Protein AF-A0A2G9T3F1-F1 (afdb_monomer_lite)

Radius of gyration: 23.18 Å; chains: 1; bounding box: 53×30×57 Å

Secondary structure (DSSP, 8-state):
-------STT-TT--HHHHHHHHHHTS-HHHHHHHHHHHHHHHHHHHHHHHHHHT--HHHHHHHHHHHHHHHHHHHHT------------TTHHHHHHHHH-GGGGGS---SSBTTB-

InterPro domains:
  IPR001126 UmuC domain [PF00817] (88-115)
  IPR001126 UmuC domain [PS50173] (85-118)
  IPR043502 DNA/RNA polymerase superfamily [SSF56672] (60-117)
  IPR050116 DNA polymerase type-Y [PTHR11076] (2-118)

Organism: Teladorsagia circumcincta (NCBI:txid45464)

Structure (mmCIF, N/CA/C/O backbone):
data_AF-A0A2G9T3F1-F1
#
_entry.id   AF-A0A2G9T3F1-F1
#
loop_
_atom_site.group_PDB
_atom_site.id
_atom_site.type_symbol
_atom_site.label_atom_id
_atom_site.label_alt_id
_atom_site.label_comp_id
_atom_site.label_asym_id
_atom_site.label_entity_id
_atom_site.label_seq_id
_atom_site.pdbx_PDB_ins_code
_atom_site.Cartn_x
_atom_site.Cartn_y
_atom_site.Cartn_z
_atom_site.occupancy
_atom_site.B_iso_or_equiv
_atom_site.auth_seq_id
_atom_site.auth_comp_id
_atom_site.auth_asym_id
_atom_site.auth_atom_id
_atom_site.pdbx_PDB_model_num
ATOM 1 N N . MET A 1 1 ? 13.274 7.414 10.445 1.00 59.94 1 MET A N 1
ATOM 2 C CA . MET A 1 1 ? 14.313 6.587 9.797 1.00 59.94 1 MET A CA 1
ATOM 3 C C . MET A 1 1 ? 13.703 6.072 8.510 1.00 59.94 1 MET A C 1
ATOM 5 O O . MET A 1 1 ? 12.546 5.669 8.546 1.00 59.94 1 MET A O 1
ATOM 9 N N . LEU A 1 2 ? 14.410 6.156 7.382 1.00 73.75 2 LEU A N 1
ATOM 10 C CA . LEU A 1 2 ? 13.976 5.478 6.158 1.00 73.75 2 LEU A CA 1
ATOM 11 C C . LEU A 1 2 ? 14.106 3.981 6.402 1.00 73.75 2 LEU A C 1
ATOM 13 O O . LEU A 1 2 ? 15.208 3.443 6.392 1.00 73.75 2 LEU A O 1
ATOM 17 N N . THR A 1 3 ? 12.989 3.338 6.698 1.00 82.50 3 THR A N 1
ATOM 18 C CA . THR A 1 3 ? 12.943 1.892 6.859 1.00 82.50 3 THR A CA 1
ATOM 19 C C . THR A 1 3 ? 12.541 1.287 5.528 1.00 82.50 3 THR A C 1
ATOM 21 O O . THR A 1 3 ? 11.586 1.734 4.891 1.00 82.50 3 THR A O 1
ATOM 24 N N . PHE A 1 4 ? 13.284 0.273 5.106 1.00 90.56 4 PHE A N 1
ATOM 25 C CA . PHE A 1 4 ? 12.928 -0.560 3.976 1.00 90.56 4 PHE A CA 1
ATOM 26 C C . PHE A 1 4 ? 11.516 -1.128 4.166 1.00 90.56 4 PHE A C 1
ATOM 28 O O . PHE A 1 4 ? 11.214 -1.732 5.196 1.00 90.56 4 PHE A O 1
ATOM 35 N N . ASN A 1 5 ? 10.659 -0.907 3.171 1.00 89.75 5 ASN A N 1
ATOM 36 C CA . ASN A 1 5 ? 9.288 -1.395 3.154 1.00 89.75 5 ASN A CA 1
ATOM 37 C C . ASN A 1 5 ? 9.189 -2.588 2.201 1.00 89.75 5 ASN A C 1
ATOM 39 O O . ASN A 1 5 ? 9.311 -2.424 0.987 1.00 89.75 5 ASN A O 1
ATOM 43 N N . ASP A 1 6 ? 8.943 -3.769 2.756 1.00 90.88 6 ASP A N 1
ATOM 44 C CA . ASP A 1 6 ? 8.799 -5.024 2.022 1.00 90.88 6 ASP A CA 1
ATOM 45 C C . ASP A 1 6 ? 7.340 -5.443 1.804 1.00 90.88 6 ASP A C 1
ATOM 47 O O . ASP A 1 6 ? 7.091 -6.539 1.309 1.00 90.88 6 ASP A O 1
ATOM 51 N N . ASN A 1 7 ? 6.366 -4.578 2.109 1.00 91.38 7 ASN A N 1
ATOM 52 C CA . ASN A 1 7 ? 4.945 -4.824 1.842 1.00 91.38 7 ASN A CA 1
ATOM 53 C C . ASN A 1 7 ? 4.614 -4.647 0.345 1.00 91.38 7 ASN A C 1
ATOM 55 O O . ASN A 1 7 ? 3.723 -3.881 -0.026 1.00 91.38 7 ASN A O 1
ATOM 59 N N . LYS A 1 8 ? 5.368 -5.322 -0.526 1.00 90.06 8 LYS A N 1
ATOM 60 C CA . LYS A 1 8 ? 5.168 -5.398 -1.976 1.00 90.06 8 LYS A CA 1
ATOM 61 C C . LYS A 1 8 ? 5.412 -6.829 -2.454 1.00 90.06 8 LYS A C 1
ATOM 63 O O . LYS A 1 8 ? 6.206 -7.566 -1.867 1.00 90.06 8 LYS A O 1
ATOM 68 N N . ALA A 1 9 ? 4.742 -7.211 -3.540 1.00 90.75 9 ALA A N 1
ATOM 69 C CA . ALA A 1 9 ? 4.953 -8.506 -4.177 1.00 90.75 9 ALA A CA 1
ATOM 70 C C . ALA A 1 9 ? 6.435 -8.704 -4.549 1.00 90.75 9 ALA A C 1
ATOM 72 O O . ALA A 1 9 ? 7.112 -7.761 -4.954 1.00 90.75 9 ALA A O 1
ATOM 73 N N . GLY A 1 10 ? 6.940 -9.927 -4.379 1.00 90.19 10 GLY A N 1
ATOM 74 C CA . GLY A 1 10 ? 8.325 -10.278 -4.712 1.00 90.19 10 GLY A CA 1
ATOM 75 C C . GLY A 1 10 ? 9.398 -9.821 -3.713 1.00 90.19 10 GLY A C 1
ATOM 76 O O . GLY A 1 10 ? 10.571 -10.086 -3.952 1.00 90.19 10 GLY A O 1
ATOM 77 N N . MET A 1 11 ? 9.037 -9.185 -2.588 1.00 93.38 11 MET A N 1
ATOM 78 C CA . MET A 1 11 ? 10.004 -8.676 -1.592 1.00 93.38 11 MET A CA 1
ATOM 79 C C . MET A 1 11 ? 10.129 -9.546 -0.326 1.00 93.38 11 MET A C 1
ATOM 81 O O . MET A 1 11 ? 10.811 -9.177 0.630 1.00 93.38 11 MET A O 1
ATOM 85 N N . SER A 1 12 ? 9.478 -10.710 -0.297 1.00 91.81 12 SER A N 1
ATOM 86 C CA . SER A 1 12 ? 9.508 -11.634 0.841 1.00 91.81 12 SER A CA 1
ATOM 87 C C . SER A 1 12 ? 10.868 -12.322 1.006 1.00 91.81 12 SER A C 1
ATOM 89 O O . SER A 1 12 ? 11.484 -12.720 0.021 1.00 91.81 12 SER A O 1
ATOM 91 N N . GLY A 1 13 ? 11.301 -12.546 2.252 1.00 92.12 13 GLY A N 1
ATOM 92 C CA . GLY A 1 13 ? 12.513 -13.324 2.562 1.00 92.12 13 GLY A CA 1
ATOM 93 C C . GLY A 1 13 ? 13.834 -12.556 2.436 1.00 92.12 13 GLY A C 1
ATOM 94 O O . GLY A 1 13 ? 14.902 -13.156 2.533 1.00 92.12 13 GLY A O 1
ATOM 95 N N . LEU A 1 14 ? 13.778 -11.239 2.236 1.00 94.25 14 LEU A N 1
ATOM 96 C CA . LEU A 1 14 ? 14.959 -10.382 2.158 1.00 94.25 14 LEU A CA 1
ATOM 97 C C . LEU A 1 14 ? 15.541 -10.069 3.545 1.00 94.25 14 LEU A C 1
ATOM 99 O O . LEU A 1 14 ? 14.813 -9.892 4.524 1.00 94.25 14 LEU A O 1
ATOM 103 N N . ASP A 1 15 ? 16.866 -9.924 3.610 1.00 95.44 15 ASP A N 1
ATOM 104 C CA . ASP A 1 15 ? 17.581 -9.494 4.814 1.00 95.44 15 ASP A CA 1
ATOM 105 C C . ASP A 1 15 ? 17.360 -7.994 5.067 1.00 95.44 15 ASP A C 1
ATOM 107 O O . ASP A 1 15 ? 18.096 -7.122 4.589 1.00 95.44 15 ASP A O 1
ATOM 111 N N . LYS A 1 16 ? 16.309 -7.695 5.833 1.00 93.88 16 LYS A N 1
ATOM 112 C CA . LYS A 1 16 ? 15.918 -6.323 6.171 1.00 93.88 16 LYS A CA 1
ATOM 113 C C . LYS A 1 16 ? 16.997 -5.586 6.952 1.00 93.88 16 LYS A C 1
ATOM 115 O O . LYS A 1 16 ? 17.124 -4.376 6.793 1.00 93.88 16 LYS A O 1
ATOM 120 N N . GLU A 1 17 ? 17.750 -6.273 7.807 1.00 94.75 17 GLU A N 1
ATOM 121 C CA . GLU A 1 17 ? 18.767 -5.622 8.630 1.00 94.75 17 GLU A CA 1
ATOM 122 C C . GLU A 1 17 ? 19.901 -5.108 7.746 1.00 94.75 17 GLU A C 1
ATOM 124 O O . GLU A 1 17 ? 20.268 -3.931 7.817 1.00 94.75 17 GLU A O 1
ATOM 129 N N . ARG A 1 18 ? 20.404 -5.962 6.850 1.00 96.38 18 ARG A N 1
ATOM 130 C CA . ARG A 1 18 ? 21.434 -5.572 5.887 1.00 96.38 18 ARG A CA 1
ATOM 131 C C . ARG A 1 18 ? 20.956 -4.456 4.962 1.00 96.38 18 ARG A C 1
ATOM 133 O O . ARG A 1 18 ? 21.695 -3.494 4.756 1.00 96.38 18 ARG A O 1
ATOM 140 N N . ILE A 1 19 ? 19.740 -4.555 4.423 1.00 95.88 19 ILE A N 1
ATOM 141 C CA . ILE A 1 19 ? 19.185 -3.531 3.524 1.00 95.88 19 ILE A CA 1
ATOM 142 C C . ILE A 1 19 ? 19.053 -2.187 4.249 1.00 95.88 19 ILE A C 1
ATOM 144 O O . ILE A 1 19 ? 19.495 -1.164 3.728 1.00 95.88 19 ILE A O 1
ATOM 148 N N . ASN A 1 20 ? 18.519 -2.179 5.473 1.00 94.75 20 ASN A N 1
ATOM 149 C CA . ASN A 1 20 ? 18.384 -0.954 6.260 1.00 94.75 20 ASN A CA 1
ATOM 150 C C . ASN A 1 20 ? 19.741 -0.309 6.573 1.00 94.75 20 ASN A C 1
ATOM 152 O O . ASN A 1 20 ? 19.861 0.907 6.445 1.00 94.75 20 ASN A O 1
ATOM 156 N N . LYS A 1 21 ? 20.778 -1.097 6.896 1.00 95.38 21 LYS A N 1
ATOM 157 C CA . LYS A 1 21 ? 22.145 -0.578 7.102 1.00 95.38 21 LYS A CA 1
ATOM 158 C C . LYS A 1 21 ? 22.696 0.112 5.852 1.00 95.38 21 LYS A C 1
ATOM 160 O O . LYS A 1 21 ? 23.331 1.162 5.956 1.00 95.38 21 LYS A O 1
ATOM 165 N N . ILE A 1 22 ? 22.446 -0.460 4.670 1.00 95.62 22 ILE A N 1
ATOM 166 C CA . ILE A 1 22 ? 22.858 0.132 3.389 1.00 95.62 22 ILE A CA 1
ATOM 167 C C . ILE A 1 22 ? 22.114 1.450 3.147 1.00 95.62 22 ILE A C 1
ATOM 169 O O . ILE A 1 22 ? 22.752 2.448 2.812 1.00 95.62 22 ILE A O 1
ATOM 173 N N . ILE A 1 23 ? 20.792 1.476 3.346 1.00 94.44 23 ILE A N 1
ATOM 174 C CA . ILE A 1 23 ? 19.974 2.689 3.186 1.00 94.44 23 ILE A CA 1
ATOM 175 C C . ILE A 1 23 ? 20.450 3.785 4.139 1.00 94.44 23 ILE A C 1
ATOM 177 O O . ILE A 1 23 ? 20.659 4.919 3.713 1.00 94.44 23 ILE A O 1
ATOM 181 N N . GLU A 1 24 ? 20.661 3.457 5.412 1.00 92.31 24 GLU A N 1
ATOM 182 C CA . GLU A 1 24 ? 21.108 4.410 6.426 1.00 92.31 24 GLU A CA 1
ATOM 183 C C . GLU A 1 24 ? 22.467 5.016 6.065 1.00 92.31 24 GLU A C 1
ATOM 185 O O . GLU A 1 24 ? 22.616 6.237 6.076 1.00 92.31 24 GLU A O 1
ATOM 190 N N . SER A 1 25 ? 23.416 4.178 5.638 1.00 94.31 25 SER A N 1
ATOM 191 C CA . SER A 1 25 ? 24.7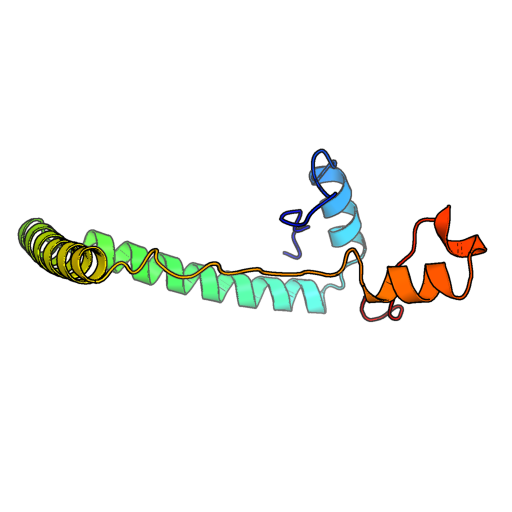66 4.607 5.246 1.00 94.31 25 SER A CA 1
ATOM 192 C C . SER A 1 25 ? 24.783 5.508 4.002 1.00 94.31 25 SER A C 1
ATOM 194 O O . SER A 1 25 ? 25.748 6.237 3.792 1.00 94.31 25 SER A O 1
ATOM 196 N N . ASN A 1 26 ? 23.724 5.475 3.184 1.00 93.62 26 ASN A N 1
ATOM 197 C CA . ASN A 1 26 ? 23.577 6.280 1.965 1.00 93.62 26 ASN A CA 1
ATOM 198 C C . ASN A 1 26 ? 22.517 7.392 2.090 1.00 93.62 26 ASN A C 1
ATOM 200 O O . ASN A 1 26 ? 22.238 8.100 1.123 1.00 93.62 26 ASN A O 1
ATOM 204 N N . THR A 1 27 ? 21.917 7.576 3.268 1.00 92.88 27 THR A N 1
ATOM 205 C CA . THR A 1 27 ? 20.915 8.621 3.503 1.00 92.88 27 THR A CA 1
ATOM 206 C C . THR A 1 27 ? 21.584 9.885 4.036 1.00 92.88 27 THR A C 1
ATOM 208 O O . THR A 1 27 ? 22.310 9.855 5.026 1.00 92.88 27 THR A O 1
ATOM 211 N N . SER A 1 28 ? 21.303 11.038 3.421 1.00 91.88 28 SER A N 1
ATOM 212 C CA . SER A 1 28 ? 21.861 12.313 3.887 1.00 91.88 28 SER A CA 1
ATOM 213 C C . SER A 1 28 ? 21.350 12.697 5.282 1.00 91.88 28 SER A C 1
ATOM 215 O O . SER A 1 28 ? 20.189 12.461 5.632 1.00 91.88 28 SER A O 1
ATOM 217 N N . GLY A 1 29 ? 22.189 13.381 6.068 1.00 90.81 29 GLY A N 1
ATOM 218 C CA . GLY A 1 29 ? 21.808 13.870 7.399 1.00 90.81 29 GLY A CA 1
ATOM 219 C C . GLY A 1 29 ? 20.574 14.783 7.377 1.00 90.81 29 GLY A C 1
ATOM 220 O O . GLY A 1 29 ? 19.711 14.683 8.248 1.00 90.81 29 GLY A O 1
ATOM 221 N N . ASN A 1 30 ? 20.430 15.611 6.335 1.00 91.56 30 ASN A N 1
ATOM 222 C CA . ASN A 1 30 ? 19.256 16.469 6.142 1.00 91.56 30 ASN A CA 1
ATOM 223 C C . ASN A 1 30 ? 17.969 15.651 5.995 1.00 91.56 30 ASN A C 1
ATOM 225 O O . ASN A 1 30 ? 16.974 15.941 6.663 1.00 91.56 30 ASN A O 1
ATOM 229 N N . TYR A 1 31 ? 17.996 14.608 5.160 1.00 89.19 31 TYR A N 1
ATOM 230 C CA . TYR A 1 31 ? 16.842 13.736 4.982 1.00 89.19 31 TYR A CA 1
ATOM 231 C C . TYR A 1 31 ? 16.555 12.926 6.253 1.00 89.19 31 TYR A C 1
ATOM 233 O O . TYR A 1 31 ? 15.399 12.805 6.657 1.00 89.19 31 TYR A O 1
ATOM 241 N N . SER A 1 32 ? 17.589 12.420 6.931 1.00 89.56 32 SER A N 1
ATOM 242 C CA . SER A 1 32 ? 17.431 11.697 8.198 1.00 89.56 32 SER A CA 1
ATOM 243 C C . SER A 1 32 ? 16.729 12.557 9.257 1.00 89.56 32 SER A C 1
ATOM 245 O O . SER A 1 32 ? 15.731 12.134 9.847 1.00 89.56 32 SER A O 1
ATOM 247 N N . ASN A 1 33 ? 17.153 13.816 9.413 1.00 91.81 33 ASN A N 1
ATOM 248 C CA . ASN A 1 33 ? 16.516 14.781 10.312 1.00 91.81 33 ASN A CA 1
ATOM 249 C C . ASN A 1 33 ? 15.061 15.075 9.921 1.00 91.81 33 ASN A C 1
ATOM 251 O O . ASN A 1 33 ? 14.188 15.162 10.785 1.00 91.81 33 ASN A O 1
ATOM 255 N N . PHE A 1 34 ? 14.782 15.213 8.624 1.00 91.81 34 PHE A N 1
ATOM 256 C CA . PHE A 1 34 ? 13.424 15.400 8.116 1.00 91.81 34 PHE A CA 1
ATOM 257 C C . PHE A 1 34 ? 12.525 14.188 8.410 1.00 91.81 34 PHE A C 1
ATOM 259 O O . PHE A 1 34 ? 11.430 14.352 8.950 1.00 91.81 34 PHE A O 1
ATOM 266 N N . SER A 1 35 ? 13.004 12.972 8.131 1.00 90.81 35 SER A N 1
ATOM 267 C CA . SER A 1 35 ? 12.309 11.716 8.442 1.00 90.81 35 SER A CA 1
ATOM 268 C C . SER A 1 35 ? 12.059 11.569 9.945 1.00 90.81 35 SER A C 1
ATOM 270 O O . SER A 1 35 ? 10.968 11.171 10.349 1.00 90.81 35 SER A O 1
ATOM 272 N N . LYS A 1 36 ? 13.032 11.940 10.788 1.00 91.88 36 LYS A N 1
ATOM 273 C CA . LYS A 1 36 ? 12.882 11.928 12.247 1.00 91.88 36 LYS A CA 1
ATOM 274 C C . LYS A 1 36 ? 11.772 12.874 12.709 1.00 91.88 36 LYS A C 1
ATOM 276 O O . LYS A 1 36 ? 10.874 12.431 13.410 1.00 91.88 36 LYS A O 1
ATOM 281 N N . LYS A 1 37 ? 11.745 14.120 12.217 1.00 93.56 37 LYS A N 1
ATOM 282 C CA . LYS A 1 37 ? 10.665 15.077 12.525 1.00 93.56 37 LYS A CA 1
ATOM 283 C C . LYS A 1 37 ? 9.279 14.565 12.119 1.00 93.56 37 LYS A C 1
ATOM 285 O O . LYS A 1 37 ? 8.308 14.823 12.823 1.00 93.56 37 LYS A O 1
ATOM 290 N N . GLN A 1 38 ? 9.161 13.869 10.985 1.00 92.19 38 GLN A N 1
ATOM 291 C CA . GLN A 1 38 ? 7.894 13.239 10.597 1.00 92.19 38 GLN A CA 1
ATOM 292 C C . GLN A 1 38 ? 7.500 12.116 11.560 1.00 92.19 38 GLN A C 1
ATOM 294 O O . GLN A 1 38 ? 6.345 12.053 11.979 1.00 92.19 38 GLN A O 1
ATOM 299 N N . GLN A 1 39 ? 8.457 11.270 11.946 1.00 92.69 39 GLN A N 1
ATOM 300 C CA . GLN A 1 39 ? 8.219 10.196 12.904 1.00 92.69 39 GLN A CA 1
ATOM 301 C C . GLN A 1 39 ? 7.803 10.739 14.275 1.00 92.69 39 GLN A C 1
ATOM 303 O O . GLN A 1 39 ? 6.867 10.216 14.871 1.00 92.69 39 GLN A O 1
ATOM 308 N N . ASP A 1 40 ? 8.434 11.814 14.744 1.00 95.25 40 ASP A N 1
ATOM 309 C CA . ASP A 1 40 ? 8.100 12.448 16.020 1.00 95.25 40 ASP A CA 1
ATOM 310 C C . ASP A 1 40 ? 6.642 12.937 16.026 1.00 95.25 40 ASP A C 1
ATOM 312 O O . ASP A 1 40 ? 5.903 12.647 16.963 1.00 95.25 40 ASP A O 1
ATOM 316 N N . ARG A 1 41 ? 6.167 13.548 14.930 1.00 95.94 41 ARG A N 1
ATOM 317 C CA . ARG A 1 41 ? 4.750 13.947 14.782 1.00 95.94 41 ARG A CA 1
ATOM 318 C C . ARG A 1 41 ? 3.790 12.756 14.836 1.00 95.94 41 ARG A C 1
ATOM 320 O O . ARG A 1 41 ? 2.710 12.851 15.419 1.00 95.94 41 ARG A O 1
ATOM 327 N N . ILE A 1 42 ? 4.156 11.637 14.207 1.00 96.19 42 ILE A N 1
ATOM 328 C CA . ILE A 1 42 ? 3.358 10.401 14.247 1.00 96.19 42 ILE A CA 1
ATOM 329 C C . ILE A 1 42 ? 3.323 9.849 15.674 1.00 96.19 42 ILE A C 1
ATOM 331 O O . ILE A 1 42 ? 2.256 9.457 16.154 1.00 96.19 42 ILE A O 1
ATOM 335 N N . ASN A 1 43 ? 4.461 9.858 16.366 1.00 97.00 43 ASN A N 1
ATOM 336 C CA . ASN A 1 43 ? 4.577 9.398 17.744 1.00 97.00 43 ASN A CA 1
ATOM 337 C C . ASN A 1 43 ? 3.726 10.264 18.679 1.00 97.00 43 ASN A C 1
ATOM 339 O O . ASN A 1 43 ? 2.915 9.727 19.426 1.00 97.00 43 ASN A O 1
ATOM 343 N N . GLU A 1 44 ? 3.819 11.591 18.581 1.00 97.75 44 GLU A N 1
ATOM 344 C CA . GLU A 1 44 ? 2.999 12.531 19.357 1.00 97.75 44 GLU A CA 1
ATOM 345 C C . GLU A 1 44 ? 1.500 12.277 19.164 1.00 97.75 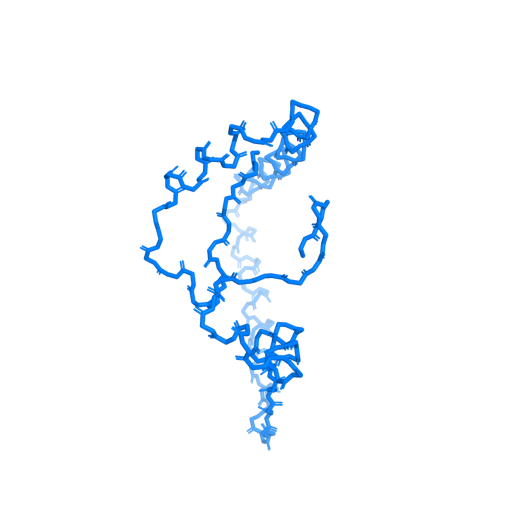44 GLU A C 1
ATOM 347 O O . GLU A 1 44 ? 0.742 12.196 20.135 1.00 97.75 44 GLU A O 1
ATOM 352 N N . LYS A 1 45 ? 1.060 12.087 17.913 1.00 97.62 45 LYS A N 1
ATOM 353 C CA . LYS A 1 45 ? -0.342 11.778 17.604 1.00 97.62 45 LYS A CA 1
ATOM 354 C C . LYS A 1 45 ? -0.765 10.425 18.177 1.00 97.62 45 LYS A C 1
ATOM 356 O O . LYS A 1 45 ? -1.858 10.308 18.729 1.00 97.62 45 LYS A O 1
ATOM 361 N N . THR A 1 46 ? 0.098 9.421 18.069 1.00 98.12 46 THR A N 1
ATOM 362 C CA . THR A 1 46 ? -0.142 8.078 18.611 1.00 98.12 46 THR A CA 1
ATOM 363 C C . THR A 1 46 ? -0.289 8.124 20.129 1.00 98.12 46 THR A C 1
ATOM 365 O O . THR A 1 46 ? -1.243 7.572 20.672 1.00 98.12 46 THR A O 1
ATOM 368 N N . GLU A 1 47 ? 0.595 8.843 20.817 1.00 97.88 47 GLU A N 1
ATOM 369 C CA . GLU A 1 47 ? 0.529 9.016 22.268 1.00 97.88 47 GLU A CA 1
ATOM 370 C C . GLU A 1 47 ? -0.707 9.812 22.698 1.00 97.88 47 GLU A C 1
ATOM 372 O O . GLU A 1 47 ? -1.362 9.453 23.675 1.00 97.88 47 GLU A O 1
ATOM 377 N N . SER A 1 48 ? -1.100 10.843 21.943 1.00 97.56 48 SER A N 1
ATOM 378 C CA . SER A 1 48 ? -2.359 11.560 22.178 1.00 97.56 48 SER A CA 1
ATOM 379 C C . SER A 1 48 ? -3.575 10.627 22.095 1.00 97.56 48 SER A C 1
ATOM 381 O O . SER A 1 48 ? -4.443 10.662 22.969 1.00 97.56 48 SER A O 1
ATOM 383 N N . ILE A 1 49 ? -3.622 9.749 21.088 1.00 97.25 49 ILE A N 1
ATOM 384 C CA . ILE A 1 49 ? -4.703 8.765 20.933 1.00 97.25 49 ILE A CA 1
ATOM 385 C C . ILE A 1 49 ? -4.686 7.755 22.083 1.00 97.25 49 ILE A C 1
ATOM 387 O O . ILE A 1 49 ? -5.728 7.530 22.694 1.00 97.25 49 ILE A O 1
ATOM 391 N N . LYS A 1 50 ? -3.524 7.195 22.440 1.00 97.38 50 LYS A N 1
ATOM 392 C CA . LYS A 1 50 ? -3.406 6.257 23.570 1.00 97.38 50 LYS A CA 1
ATOM 393 C C . LYS A 1 50 ? -3.870 6.875 24.888 1.00 97.38 50 LYS A C 1
ATOM 395 O O . LYS A 1 50 ? -4.613 6.235 25.624 1.00 97.38 50 LYS A O 1
ATOM 400 N N . LYS A 1 51 ? -3.493 8.128 25.167 1.00 96.81 51 LYS A N 1
ATOM 401 C CA . LYS A 1 51 ? -3.953 8.854 26.363 1.00 96.81 51 LYS A CA 1
ATOM 402 C C . LYS A 1 51 ? -5.467 9.020 26.379 1.00 96.81 51 LYS A C 1
ATOM 404 O O . LYS A 1 51 ? -6.091 8.809 27.411 1.00 96.81 51 LYS A O 1
ATOM 409 N N . ARG A 1 52 ? -6.067 9.361 25.233 1.00 95.25 52 ARG A N 1
ATOM 410 C CA . ARG A 1 52 ? -7.528 9.438 25.112 1.00 95.25 52 ARG A CA 1
ATOM 411 C C . ARG A 1 52 ? -8.176 8.087 25.393 1.00 95.25 52 ARG A C 1
ATOM 413 O O . ARG A 1 52 ? -9.141 8.061 26.139 1.00 95.25 52 ARG A O 1
ATOM 420 N N . LEU A 1 53 ? -7.624 6.994 24.863 1.00 94.75 53 LEU A N 1
ATOM 421 C CA . LEU A 1 53 ? -8.132 5.635 25.090 1.00 94.75 53 LEU A CA 1
ATOM 422 C C . LEU A 1 53 ? -8.071 5.219 26.567 1.00 94.75 53 LEU A C 1
ATOM 424 O O . LEU A 1 53 ? -9.002 4.586 27.050 1.00 94.75 53 LEU A O 1
ATOM 428 N N . GLN A 1 54 ? -7.020 5.610 27.294 1.00 94.75 54 GLN A N 1
ATOM 429 C CA . GLN A 1 54 ? -6.900 5.349 28.736 1.00 94.75 54 GLN A CA 1
ATOM 430 C C . GLN A 1 54 ? -7.949 6.091 29.577 1.00 94.75 54 GLN A C 1
ATOM 432 O O . GLN A 1 54 ? -8.280 5.638 30.668 1.00 94.75 54 GLN A O 1
ATOM 437 N N . ALA A 1 55 ? -8.454 7.225 29.088 1.00 94.38 55 ALA A N 1
ATOM 438 C CA . ALA A 1 55 ? -9.452 8.029 29.786 1.00 94.38 55 ALA A CA 1
ATOM 439 C C . ALA A 1 55 ? -10.900 7.571 29.529 1.00 94.38 55 ALA A C 1
ATOM 441 O O . ALA A 1 55 ? -11.812 8.094 30.166 1.00 94.38 55 ALA A O 1
ATOM 442 N N . VAL A 1 56 ? -11.126 6.628 28.607 1.00 95.75 56 VAL A N 1
ATOM 443 C CA . VAL A 1 56 ? -12.471 6.144 28.266 1.00 95.75 56 VAL A CA 1
ATOM 444 C C . VAL A 1 56 ? -12.984 5.209 29.360 1.00 95.75 56 VAL A C 1
ATOM 446 O O . VAL A 1 56 ? -12.343 4.214 29.702 1.00 95.75 56 VAL A O 1
ATOM 449 N N . SER A 1 57 ? -14.166 5.506 29.892 1.00 96.94 57 SER A N 1
ATOM 450 C CA . SER A 1 57 ? -14.818 4.681 30.909 1.00 96.94 57 SER A CA 1
ATOM 451 C C . SER A 1 57 ? -15.409 3.385 30.327 1.00 96.94 57 SER A C 1
ATOM 453 O O . SER A 1 57 ? -15.763 3.337 29.147 1.00 96.94 57 SER A O 1
ATOM 455 N N . PRO A 1 58 ? -15.617 2.335 31.147 1.00 96.56 58 PRO A N 1
ATOM 456 C CA . PRO A 1 58 ? -16.285 1.110 30.695 1.00 96.56 58 PRO A CA 1
ATOM 457 C C . PRO A 1 58 ? -17.681 1.346 30.095 1.00 96.56 58 PRO A C 1
ATOM 459 O O . PRO A 1 58 ? -18.074 0.662 29.154 1.00 96.56 58 PRO A O 1
ATOM 462 N N . ALA A 1 59 ? -18.426 2.336 30.601 1.00 97.25 59 ALA A N 1
ATOM 463 C CA . ALA A 1 59 ? -19.747 2.685 30.079 1.00 97.25 59 ALA A CA 1
ATOM 464 C C . ALA A 1 59 ? -19.671 3.344 28.691 1.00 97.25 59 ALA A C 1
ATOM 466 O O . ALA A 1 59 ? -20.494 3.053 27.825 1.00 97.25 59 ALA A O 1
ATOM 467 N N . GLU A 1 60 ? -18.680 4.210 28.458 1.00 96.69 60 GLU A N 1
ATOM 468 C CA . GLU A 1 60 ? -18.437 4.802 27.138 1.00 96.69 60 GLU A CA 1
ATOM 469 C C . GLU A 1 60 ? -17.976 3.756 26.126 1.00 96.69 60 GLU A C 1
ATOM 471 O O . GLU A 1 60 ? -18.449 3.783 24.992 1.00 96.69 60 GLU A O 1
ATOM 476 N N . TRP A 1 61 ? -17.122 2.815 26.545 1.00 96.81 61 TRP A N 1
ATOM 477 C CA . TRP A 1 61 ? -16.733 1.665 25.729 1.00 96.81 61 TRP A CA 1
ATOM 478 C C . TRP A 1 61 ? -17.942 0.826 25.326 1.00 96.81 61 TRP A C 1
ATOM 480 O O . TRP A 1 61 ? -18.152 0.611 24.138 1.00 96.81 61 TRP A O 1
ATOM 490 N N . SER A 1 62 ? -18.777 0.432 26.291 1.00 97.75 62 SER A N 1
ATOM 491 C CA . SER A 1 62 ? -19.972 -0.373 26.022 1.00 97.75 62 SER A CA 1
ATOM 492 C C . SER A 1 62 ? -20.976 0.350 25.114 1.00 97.75 62 SER A C 1
ATOM 494 O O . SER A 1 62 ? -21.570 -0.267 24.231 1.00 97.75 62 SER A O 1
ATOM 496 N N . ARG A 1 63 ? -21.143 1.672 25.276 1.00 97.88 63 ARG A N 1
ATOM 497 C CA . ARG A 1 63 ? -21.979 2.479 24.376 1.00 97.88 63 ARG A CA 1
ATOM 498 C C . ARG A 1 63 ? -21.409 2.515 22.957 1.00 97.88 63 ARG A C 1
ATOM 500 O O . ARG A 1 63 ? -22.156 2.291 22.012 1.00 97.88 63 ARG A O 1
ATOM 507 N N . ALA A 1 64 ? -20.112 2.791 22.814 1.00 96.94 64 ALA A N 1
ATOM 508 C CA . ALA A 1 64 ? -19.458 2.858 21.511 1.00 96.94 64 ALA A CA 1
ATOM 509 C C . ALA A 1 64 ? -19.486 1.504 20.788 1.00 96.94 64 ALA A C 1
ATOM 511 O O . ALA A 1 64 ? -19.750 1.461 19.593 1.00 96.94 64 ALA A O 1
ATOM 512 N N . GLU A 1 65 ? -19.262 0.406 21.511 1.00 97.94 65 GLU A N 1
ATOM 513 C CA . GLU A 1 65 ? -19.367 -0.956 20.982 1.00 97.94 65 GLU A CA 1
ATOM 514 C C . GLU A 1 65 ? -20.771 -1.221 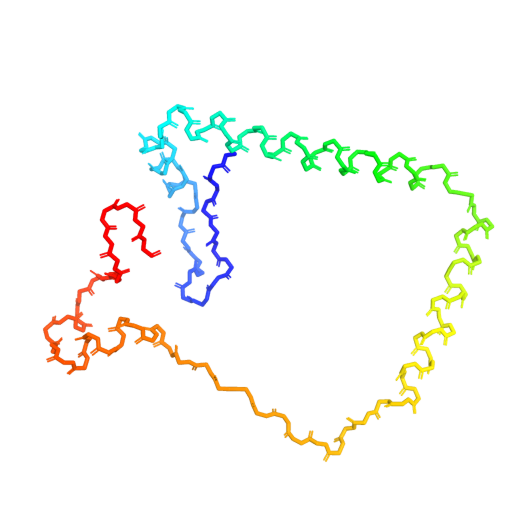20.434 1.00 97.94 65 GLU A C 1
ATOM 516 O O . GLU A 1 65 ? -20.912 -1.553 19.261 1.00 97.94 65 GLU A O 1
ATOM 521 N N . LYS A 1 66 ? -21.815 -0.925 21.219 1.00 98.38 66 LYS A N 1
ATOM 522 C CA . LYS A 1 66 ? -23.205 -1.068 20.770 1.00 98.38 66 LYS A CA 1
ATOM 523 C C . LYS A 1 66 ? -23.511 -0.240 19.514 1.00 98.38 66 LYS A C 1
ATOM 525 O O . LYS A 1 66 ? -24.134 -0.745 18.584 1.00 98.38 66 LYS A O 1
ATOM 530 N N . GLU A 1 67 ? -23.079 1.021 19.471 1.00 98.44 67 GLU A N 1
ATOM 531 C CA . GLU A 1 67 ? -23.264 1.890 18.298 1.00 98.44 67 GLU A CA 1
ATOM 532 C C . GLU A 1 67 ? -22.547 1.335 17.052 1.00 98.44 67 GLU A C 1
ATOM 534 O O . GLU A 1 67 ? -23.080 1.404 15.939 1.00 98.44 67 GLU A O 1
ATOM 539 N N . MET A 1 68 ? -21.346 0.773 17.221 1.00 98.44 68 MET A N 1
ATOM 540 C CA . MET A 1 68 ? -20.587 0.164 16.125 1.00 98.44 68 MET A CA 1
ATOM 541 C C . MET A 1 68 ? -21.187 -1.166 15.666 1.00 98.44 68 MET A C 1
ATOM 543 O O . MET A 1 68 ? -21.206 -1.417 14.462 1.00 98.44 68 MET A O 1
ATOM 547 N N . ASP A 1 69 ? -21.737 -1.971 16.572 1.00 98.62 69 ASP A N 1
ATOM 548 C CA . ASP A 1 69 ? -22.431 -3.216 16.236 1.00 98.62 69 ASP A CA 1
ATOM 549 C C . ASP A 1 69 ? -23.713 -2.952 15.439 1.00 98.62 69 ASP A C 1
ATOM 551 O O . ASP A 1 69 ? -23.963 -3.603 14.423 1.00 98.62 69 ASP A O 1
ATOM 555 N N . GLU A 1 70 ? -24.504 -1.951 15.834 1.00 98.50 70 GLU A N 1
ATOM 556 C CA . GLU A 1 70 ? -25.692 -1.525 15.083 1.00 98.50 70 GLU A CA 1
ATOM 557 C C . GLU A 1 70 ? -25.318 -1.035 13.673 1.00 98.50 70 GLU A C 1
ATOM 559 O O . GLU A 1 70 ? -25.987 -1.361 12.683 1.00 98.50 70 GLU A O 1
ATOM 564 N N . LEU A 1 71 ? -24.217 -0.286 13.554 1.00 98.31 71 LEU A N 1
ATOM 565 C CA . LEU A 1 71 ? -23.673 0.138 12.266 1.00 98.31 71 LEU A CA 1
ATOM 566 C C . LEU A 1 71 ? -23.212 -1.058 11.424 1.00 98.31 71 LEU A C 1
ATOM 568 O O . LEU A 1 71 ? -23.555 -1.127 10.242 1.00 98.31 71 LEU A O 1
ATOM 572 N N . ALA A 1 72 ? -22.458 -1.986 12.010 1.00 98.56 72 ALA A N 1
ATOM 573 C CA . ALA A 1 72 ? -21.954 -3.171 11.329 1.00 98.56 72 ALA A CA 1
ATOM 574 C C . ALA A 1 72 ? -23.106 -4.051 10.829 1.00 98.56 72 ALA A C 1
ATOM 576 O O . ALA A 1 72 ? -23.122 -4.414 9.654 1.00 98.56 72 ALA A O 1
ATOM 577 N N . ALA A 1 73 ? -24.119 -4.299 11.663 1.00 98.44 73 ALA A N 1
ATOM 578 C CA . ALA A 1 73 ? -25.320 -5.041 11.286 1.00 98.44 73 ALA A CA 1
ATOM 579 C C . ALA A 1 73 ? -26.074 -4.368 10.128 1.00 98.44 73 ALA A C 1
ATOM 581 O O . ALA A 1 73 ? -26.536 -5.041 9.204 1.00 98.44 73 ALA A O 1
ATOM 582 N N . ARG A 1 74 ? -26.160 -3.031 10.133 1.00 98.25 74 ARG A N 1
ATOM 583 C CA . ARG A 1 74 ? -26.770 -2.265 9.039 1.00 98.25 74 ARG A CA 1
ATOM 584 C C . ARG A 1 74 ? -25.965 -2.344 7.743 1.00 98.25 74 ARG A C 1
ATOM 586 O O . ARG A 1 74 ? -26.561 -2.407 6.673 1.00 98.25 74 ARG A O 1
ATOM 593 N N . LEU A 1 75 ? -24.637 -2.306 7.805 1.00 98.44 75 LEU A N 1
ATOM 594 C CA . LEU A 1 75 ? -23.799 -2.476 6.614 1.00 98.44 75 LEU A CA 1
ATOM 595 C C . LEU A 1 75 ? -23.909 -3.903 6.072 1.00 98.44 75 LEU A C 1
ATOM 597 O O . LEU A 1 75 ? -24.029 -4.091 4.863 1.00 98.44 75 LEU A O 1
ATOM 601 N N . GLU A 1 76 ? -23.952 -4.889 6.965 1.00 98.12 76 GLU A N 1
ATOM 602 C CA . GLU A 1 76 ? -24.080 -6.298 6.613 1.00 98.12 76 GLU A CA 1
ATOM 603 C C . GLU A 1 76 ? -25.418 -6.609 5.939 1.00 98.12 76 GLU A C 1
ATOM 605 O O . GLU A 1 76 ? -25.445 -7.291 4.918 1.00 98.12 76 GLU A O 1
ATOM 610 N N . CYS A 1 77 ? -26.533 -6.055 6.432 1.00 97.69 77 CYS A N 1
ATOM 611 C CA . CYS A 1 77 ? -27.840 -6.292 5.813 1.00 97.69 77 CYS A CA 1
ATOM 612 C C . CYS A 1 77 ? -27.974 -5.685 4.404 1.00 97.69 77 CYS A C 1
ATOM 614 O O . CYS A 1 77 ? -28.861 -6.081 3.651 1.00 97.69 77 CYS A O 1
ATOM 616 N N . HIS A 1 78 ? -27.076 -4.766 4.033 1.00 97.00 78 HIS A N 1
ATOM 617 C CA . HIS A 1 78 ? -26.976 -4.190 2.691 1.00 97.00 78 HIS A CA 1
ATOM 618 C C . HIS A 1 78 ? -25.811 -4.773 1.872 1.00 97.00 78 HIS A C 1
ATOM 620 O O . HIS A 1 78 ? -25.509 -4.248 0.796 1.00 97.00 78 HIS A O 1
ATOM 626 N N . ARG A 1 79 ? -25.141 -5.837 2.345 1.00 97.88 79 ARG A N 1
ATOM 627 C CA . ARG A 1 79 ? -24.061 -6.496 1.602 1.00 97.88 79 ARG A CA 1
ATOM 628 C C . ARG A 1 79 ? -24.605 -7.042 0.278 1.00 97.88 79 ARG A C 1
ATOM 630 O O . ARG A 1 79 ? -25.416 -7.963 0.255 1.00 97.88 79 ARG A O 1
ATOM 637 N N . ASP A 1 80 ? -24.120 -6.493 -0.833 1.00 97.56 80 ASP A N 1
ATOM 638 C CA . ASP A 1 80 ? -24.489 -6.926 -2.181 1.00 97.56 80 ASP A CA 1
ATOM 639 C C . ASP A 1 80 ? -23.376 -7.783 -2.794 1.00 97.56 80 ASP A C 1
ATOM 641 O O . ASP A 1 80 ? -22.311 -7.276 -3.143 1.00 97.56 80 ASP A O 1
ATOM 645 N N . LEU A 1 81 ? -23.633 -9.086 -2.927 1.00 97.69 81 LEU A N 1
ATOM 646 C CA . LEU A 1 81 ? -22.707 -10.064 -3.514 1.00 97.69 81 LEU A CA 1
ATOM 647 C C . LEU A 1 81 ? -23.059 -10.432 -4.964 1.00 97.69 81 LEU A C 1
ATOM 649 O O . LEU A 1 81 ? -22.541 -11.408 -5.493 1.00 97.69 81 LEU A O 1
ATOM 653 N N . ARG A 1 82 ? -23.957 -9.687 -5.619 1.00 98.19 82 ARG A N 1
ATOM 654 C CA . ARG A 1 82 ? -24.420 -10.000 -6.986 1.00 98.19 82 ARG A CA 1
ATOM 655 C C . ARG A 1 82 ? -23.467 -9.528 -8.083 1.00 98.19 82 ARG A C 1
ATOM 657 O O . ARG A 1 82 ? -23.730 -9.781 -9.255 1.00 98.19 82 ARG A O 1
ATOM 664 N N . ARG A 1 83 ? -22.434 -8.761 -7.731 1.00 97.62 83 ARG A N 1
ATOM 665 C CA . ARG A 1 83 ? -21.488 -8.173 -8.683 1.00 97.62 83 ARG A CA 1
ATOM 666 C C . ARG A 1 83 ? -20.179 -8.936 -8.650 1.00 97.62 83 ARG A C 1
ATOM 668 O O . ARG A 1 83 ? -19.583 -9.079 -7.586 1.00 97.62 83 ARG A O 1
ATOM 675 N N . ASP A 1 84 ? -19.695 -9.284 -9.831 1.00 97.19 84 ASP A N 1
ATOM 676 C CA . ASP A 1 84 ? -18.318 -9.710 -10.013 1.00 97.19 84 ASP A CA 1
ATOM 677 C C . ASP A 1 84 ? -17.441 -8.469 -10.188 1.00 97.19 84 ASP A C 1
ATOM 679 O O . ASP A 1 84 ? -17.564 -7.717 -11.157 1.00 97.19 84 ASP A O 1
ATOM 683 N N . CYS A 1 85 ? -16.562 -8.231 -9.219 1.00 96.94 85 CYS A N 1
ATOM 684 C CA . CYS A 1 85 ? -15.580 -7.158 -9.279 1.00 96.94 85 CYS A CA 1
ATOM 685 C C . CYS A 1 85 ? -14.237 -7.742 -9.718 1.00 96.94 85 CYS A C 1
ATOM 687 O O . CYS A 1 85 ? -13.635 -8.526 -8.986 1.00 96.94 85 CYS A O 1
ATOM 689 N N . VAL A 1 86 ? -13.749 -7.337 -10.891 1.00 97.88 86 VAL A N 1
ATOM 690 C CA . VAL A 1 86 ? -12.426 -7.727 -11.393 1.00 97.88 86 VAL A CA 1
ATOM 691 C C . VAL A 1 86 ? -11.471 -6.548 -11.243 1.00 97.88 86 VAL A C 1
ATOM 693 O O . VAL A 1 86 ? -11.727 -5.464 -11.764 1.00 97.88 86 VAL A O 1
ATOM 696 N N . HIS A 1 87 ? -10.367 -6.763 -10.531 1.00 97.81 87 HIS A N 1
ATOM 697 C CA . HIS A 1 87 ? -9.260 -5.819 -10.432 1.00 97.81 87 HIS A CA 1
ATOM 698 C C . HIS A 1 87 ? -8.078 -6.361 -11.236 1.00 97.81 87 HIS A C 1
ATOM 700 O O . HIS A 1 87 ? -7.663 -7.498 -11.023 1.00 97.81 87 HIS A O 1
ATOM 706 N N . ILE A 1 88 ? -7.571 -5.559 -12.171 1.00 97.69 88 ILE A N 1
ATOM 707 C CA . ILE A 1 88 ? -6.418 -5.899 -13.007 1.00 97.69 88 ILE A CA 1
ATOM 708 C C . ILE A 1 88 ? -5.298 -4.933 -12.642 1.00 97.69 88 ILE A C 1
ATOM 710 O O . ILE A 1 88 ? -5.482 -3.719 -12.740 1.00 97.69 88 ILE A O 1
ATOM 714 N N . ASP A 1 89 ? -4.161 -5.487 -12.239 1.00 96.81 89 ASP A N 1
ATOM 715 C CA . ASP A 1 89 ? -2.930 -4.757 -11.956 1.00 96.81 89 ASP A CA 1
ATOM 716 C C . ASP A 1 89 ? -1.831 -5.283 -12.887 1.00 96.81 89 ASP A C 1
ATOM 718 O O . ASP A 1 89 ? -1.749 -6.482 -13.152 1.00 96.81 89 ASP A O 1
ATOM 722 N N . MET A 1 90 ? -1.035 -4.375 -13.443 1.00 97.38 90 MET A N 1
ATOM 723 C CA . MET A 1 90 ? 0.005 -4.707 -14.410 1.00 97.38 90 MET A CA 1
ATOM 724 C C . MET A 1 90 ? 1.318 -4.972 -13.675 1.00 97.38 90 MET A C 1
ATOM 726 O O . MET A 1 90 ? 1.885 -4.070 -13.054 1.00 97.38 90 MET A O 1
ATOM 730 N N . ASP A 1 91 ? 1.850 -6.185 -13.817 1.00 96.06 91 ASP A N 1
ATOM 731 C CA . ASP A 1 91 ? 3.094 -6.595 -13.165 1.00 96.06 91 ASP A CA 1
ATOM 732 C C . ASP A 1 91 ? 4.268 -5.687 -13.555 1.00 96.06 91 ASP A C 1
ATOM 734 O O . ASP A 1 91 ? 4.660 -5.618 -14.720 1.00 96.06 91 ASP A O 1
ATOM 738 N N . ALA A 1 92 ? 4.835 -4.986 -12.566 1.00 95.38 92 ALA A N 1
ATOM 739 C CA . ALA A 1 92 ? 5.980 -4.085 -12.734 1.00 95.38 92 ALA A CA 1
ATOM 740 C C . ALA A 1 92 ? 5.857 -3.153 -13.962 1.00 95.38 92 ALA A C 1
ATOM 742 O O . ALA A 1 92 ? 6.828 -2.953 -14.690 1.00 95.38 92 ALA A O 1
ATOM 743 N N . TYR A 1 93 ? 4.661 -2.592 -14.185 1.00 97.62 93 TYR A N 1
ATOM 744 C CA . TYR A 1 93 ? 4.217 -2.004 -15.455 1.00 97.62 93 TYR A CA 1
ATOM 745 C C . TYR A 1 93 ? 5.283 -1.251 -16.270 1.00 97.62 93 TYR A C 1
ATOM 747 O O . TYR A 1 93 ? 5.566 -1.636 -17.403 1.00 97.62 93 TYR A O 1
ATOM 755 N N . PHE A 1 94 ? 5.903 -0.204 -15.715 1.00 98.19 94 PHE A N 1
ATOM 756 C CA . PHE A 1 94 ? 6.888 0.589 -16.460 1.00 98.19 94 PHE A CA 1
ATOM 757 C C . PHE A 1 94 ? 8.14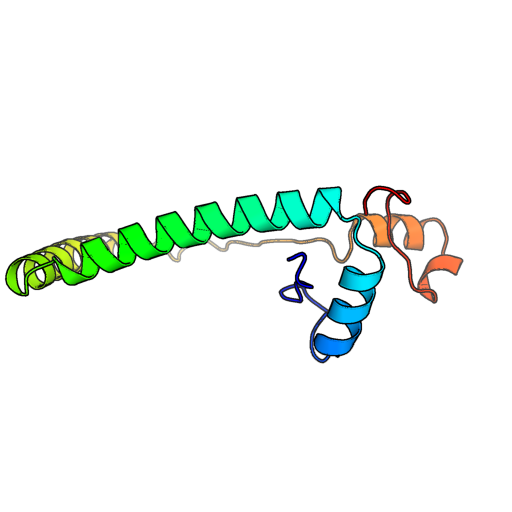1 -0.214 -16.826 1.00 98.19 94 PHE A C 1
ATOM 759 O O . PHE A 1 94 ? 8.615 -0.120 -17.953 1.00 98.19 94 PHE A O 1
ATOM 766 N N . ALA A 1 95 ? 8.646 -1.054 -15.920 1.00 98.00 95 ALA A N 1
ATOM 767 C CA . ALA A 1 95 ? 9.778 -1.926 -16.227 1.00 98.00 95 ALA A CA 1
ATOM 768 C C . ALA A 1 95 ? 9.397 -2.991 -17.267 1.00 98.00 95 ALA A C 1
ATOM 770 O O . ALA A 1 95 ? 10.188 -3.296 -18.153 1.00 98.00 95 ALA A O 1
ATOM 771 N N . ALA A 1 96 ? 8.170 -3.518 -17.209 1.00 98.00 96 ALA A N 1
ATOM 772 C CA . ALA A 1 96 ? 7.667 -4.474 -18.191 1.00 98.00 96 ALA A CA 1
ATOM 773 C C . ALA A 1 96 ? 7.576 -3.887 -19.608 1.00 98.00 96 ALA A C 1
ATOM 775 O O . ALA A 1 96 ? 7.851 -4.602 -20.572 1.00 98.00 96 ALA A O 1
ATOM 776 N N . VAL A 1 97 ? 7.247 -2.597 -19.741 1.00 98.44 97 VAL A N 1
ATOM 777 C CA . VAL A 1 97 ? 7.288 -1.888 -21.030 1.00 98.44 97 VAL A CA 1
ATOM 778 C C . VAL A 1 97 ? 8.719 -1.812 -21.565 1.00 98.44 97 VAL A C 1
ATOM 780 O O . VAL A 1 97 ? 8.955 -2.243 -22.691 1.00 98.44 97 VAL A O 1
ATOM 783 N N . GLU A 1 98 ? 9.687 -1.379 -20.756 1.00 98.50 98 GLU A N 1
ATOM 784 C CA . GLU A 1 98 ? 11.087 -1.312 -21.202 1.00 98.50 98 GLU A CA 1
ATOM 785 C C . GLU A 1 98 ? 11.657 -2.700 -21.546 1.00 98.50 98 GLU A C 1
ATOM 787 O O . GLU A 1 98 ? 12.326 -2.858 -22.558 1.00 98.50 98 GLU A O 1
ATOM 792 N N . MET A 1 99 ? 11.329 -3.749 -20.782 1.00 98.19 99 MET A N 1
ATOM 793 C CA . MET A 1 99 ? 11.720 -5.137 -21.093 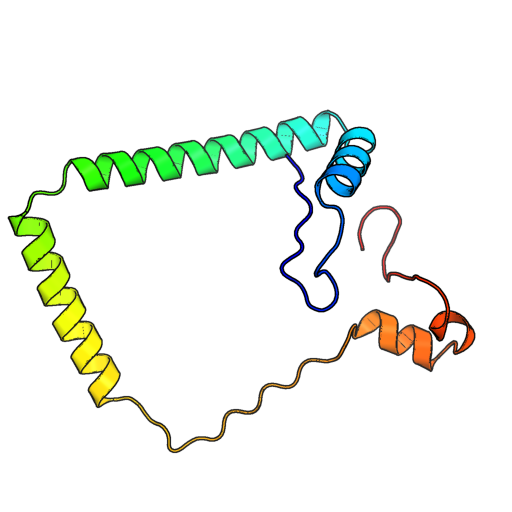1.00 98.19 99 MET A CA 1
ATOM 794 C C . MET A 1 99 ? 11.054 -5.707 -22.358 1.00 98.19 99 MET A C 1
ATOM 796 O O . MET A 1 99 ? 11.533 -6.691 -22.946 1.00 98.19 99 MET A O 1
ATOM 800 N N . ARG A 1 100 ? 9.887 -5.178 -22.741 1.00 98.06 100 ARG A N 1
ATOM 801 C CA . ARG A 1 100 ? 9.224 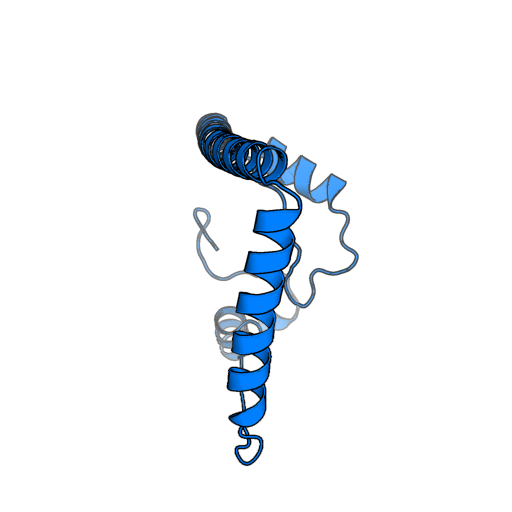-5.528 -24.002 1.00 98.06 100 ARG A CA 1
ATOM 802 C C . ARG A 1 100 ? 9.998 -4.920 -25.166 1.00 98.06 100 ARG A C 1
ATOM 804 O O . ARG A 1 100 ? 10.259 -5.642 -26.127 1.00 98.06 100 ARG A O 1
ATOM 811 N N . ASP A 1 101 ? 10.343 -3.642 -25.047 1.00 98.50 101 ASP A N 1
ATOM 812 C CA . ASP A 1 101 ? 10.944 -2.843 -26.116 1.00 98.50 101 ASP A CA 1
ATOM 813 C C . ASP A 1 101 ? 12.450 -3.118 -26.271 1.00 98.50 101 ASP A C 1
ATOM 815 O O . ASP A 1 101 ? 12.949 -3.168 -27.395 1.00 98.50 101 ASP A O 1
ATOM 819 N N . ASP A 1 102 ? 13.144 -3.430 -25.173 1.00 98.19 102 ASP A N 1
ATOM 820 C CA . ASP A 1 102 ? 14.510 -3.958 -25.146 1.00 98.19 102 ASP A CA 1
ATOM 821 C C . ASP A 1 102 ? 14.570 -5.305 -24.389 1.00 98.19 102 ASP A C 1
ATOM 823 O O . ASP A 1 102 ? 14.687 -5.357 -23.158 1.00 98.19 102 ASP A O 1
ATOM 827 N N . PRO A 1 103 ? 14.530 -6.443 -25.113 1.00 97.75 103 PRO A N 1
ATOM 828 C CA . PRO A 1 103 ? 14.579 -7.771 -24.506 1.00 97.75 103 PRO A CA 1
ATOM 829 C C . PRO A 1 103 ? 15.854 -8.082 -23.713 1.00 97.75 103 PRO A C 1
ATOM 831 O O . PRO A 1 103 ? 15.826 -9.009 -22.899 1.00 97.75 103 PRO A O 1
ATOM 834 N N . SER A 1 104 ? 16.956 -7.348 -23.919 1.00 97.69 104 SER A N 1
ATOM 835 C CA . SER A 1 104 ? 18.200 -7.560 -23.163 1.00 97.69 104 SER A CA 1
ATOM 836 C C . SER A 1 104 ? 18.044 -7.227 -21.673 1.00 97.69 104 SER A C 1
ATOM 838 O O . SER A 1 104 ? 18.759 -7.775 -20.831 1.00 97.69 104 SER A O 1
ATOM 840 N N . LEU A 1 105 ? 17.044 -6.407 -21.330 1.00 97.94 105 LEU A N 1
ATOM 841 C CA . LEU A 1 105 ? 16.751 -5.994 -19.961 1.00 97.94 105 LEU A CA 1
ATOM 842 C C . LEU A 1 105 ? 16.052 -7.078 -19.119 1.00 97.94 105 LEU A C 1
ATOM 844 O O . LEU A 1 105 ? 16.026 -6.987 -17.896 1.00 97.94 105 LEU A O 1
ATOM 848 N N . ARG A 1 106 ? 15.523 -8.144 -19.736 1.00 96.88 106 ARG A N 1
ATOM 849 C CA . ARG A 1 106 ? 14.737 -9.189 -19.039 1.00 96.88 106 ARG A CA 1
ATOM 850 C C . ARG A 1 106 ? 15.532 -10.024 -18.042 1.00 96.88 106 ARG A C 1
ATOM 852 O O . ARG A 1 106 ? 14.945 -10.666 -17.176 1.00 96.88 106 ARG A O 1
ATOM 859 N N . THR A 1 107 ? 16.851 -10.078 -18.197 1.00 96.75 107 THR A N 1
ATOM 860 C CA . THR A 1 107 ? 17.732 -10.939 -17.394 1.00 96.75 107 THR A CA 1
ATOM 861 C C . THR A 1 107 ? 18.602 -10.159 -16.415 1.00 96.75 107 THR A C 1
ATOM 863 O O . THR A 1 107 ? 19.502 -10.741 -15.812 1.00 96.75 107 THR A O 1
ATOM 866 N N . VAL A 1 108 ? 18.370 -8.853 -16.258 1.00 96.56 108 VAL A N 1
ATOM 867 C CA . VAL A 1 108 ? 19.146 -7.994 -15.356 1.00 96.56 108 VAL A CA 1
ATOM 868 C C . VAL A 1 108 ? 18.232 -7.307 -14.339 1.00 96.56 108 VAL A C 1
ATOM 870 O O . VAL A 1 108 ? 17.086 -6.991 -14.654 1.00 96.56 108 VAL A O 1
ATOM 873 N N . PRO A 1 109 ? 18.707 -7.045 -13.109 1.00 96.50 109 PRO A N 1
ATOM 874 C CA . PRO A 1 109 ? 17.981 -6.185 -12.184 1.00 96.50 109 PRO A CA 1
ATOM 875 C C . PRO A 1 109 ? 17.895 -4.767 -12.754 1.00 96.50 109 PRO A C 1
ATOM 877 O O . PRO A 1 109 ? 18.918 -4.181 -13.109 1.00 96.50 109 PRO A O 1
ATOM 880 N N . MET A 1 110 ? 16.692 -4.202 -12.808 1.00 95.31 110 MET A N 1
ATOM 881 C CA . MET A 1 110 ? 16.471 -2.849 -13.312 1.00 95.31 110 MET A CA 1
ATOM 882 C C . MET A 1 110 ? 15.380 -2.120 -12.528 1.00 95.31 110 MET A C 1
ATOM 884 O O . MET A 1 110 ? 14.560 -2.734 -11.845 1.00 95.31 110 MET A O 1
ATOM 888 N N . ALA A 1 111 ? 15.368 -0.799 -12.657 1.00 97.38 111 ALA A N 1
ATOM 889 C CA . ALA A 1 111 ? 14.306 0.070 -12.181 1.00 97.38 111 ALA A CA 1
ATOM 890 C C . ALA A 1 111 ? 14.113 1.213 -13.182 1.00 97.38 111 ALA A C 1
ATOM 892 O O . ALA A 1 111 ? 15.049 1.580 -13.893 1.00 97.38 111 ALA A O 1
ATOM 893 N N . ILE A 1 112 ? 12.906 1.769 -13.231 1.00 97.88 112 ILE A N 1
ATOM 894 C CA . ILE A 1 112 ? 12.584 2.932 -14.062 1.00 97.88 112 ILE A CA 1
ATOM 895 C C . ILE A 1 112 ? 12.662 4.175 -13.189 1.00 97.88 112 ILE A C 1
ATOM 897 O O . ILE A 1 112 ? 12.155 4.153 -12.077 1.00 97.88 112 ILE A O 1
ATOM 901 N N . GLY A 1 113 ? 13.301 5.237 -13.677 1.00 97.25 113 GLY A N 1
ATOM 902 C CA . GLY A 1 113 ? 13.448 6.485 -12.937 1.00 97.25 113 GLY A CA 1
ATOM 903 C C . GLY A 1 113 ? 14.793 7.156 -13.186 1.00 97.25 113 GLY A C 1
ATOM 904 O O . GLY A 1 113 ? 15.386 7.044 -14.256 1.00 97.25 113 GLY A O 1
ATOM 905 N N . THR A 1 114 ? 15.276 7.874 -12.179 1.00 97.38 114 THR A N 1
ATOM 906 C CA . THR A 1 114 ? 16.562 8.582 -12.188 1.00 97.38 114 THR A CA 1
ATOM 907 C C . THR A 1 114 ? 17.313 8.321 -10.885 1.00 97.38 114 THR A C 1
ATOM 909 O O . THR A 1 114 ? 16.753 7.792 -9.928 1.00 97.38 114 THR A O 1
ATOM 912 N N . SER A 1 115 ? 18.559 8.786 -10.780 1.00 93.75 115 SER A N 1
ATOM 913 C CA . SER A 1 115 ? 19.321 8.703 -9.526 1.00 93.75 115 SER A CA 1
ATOM 914 C C . SER A 1 115 ? 18.668 9.441 -8.346 1.00 93.75 115 SER A C 1
ATOM 916 O O . SER A 1 115 ? 19.068 9.230 -7.205 1.00 93.75 115 SER A O 1
ATOM 918 N N . SER A 1 116 ? 17.693 10.324 -8.595 1.00 93.00 116 SER A N 1
ATOM 919 C CA . SER A 1 116 ? 16.963 11.044 -7.545 1.00 93.00 116 SER A CA 1
ATOM 920 C C . SER A 1 116 ? 15.711 10.315 -7.053 1.00 93.00 116 SER A C 1
ATOM 922 O O . SER A 1 116 ? 15.311 10.536 -5.911 1.00 93.00 116 SER A O 1
ATOM 924 N N . MET A 1 117 ? 15.071 9.498 -7.896 1.00 94.12 117 MET A N 1
ATOM 925 C CA . MET A 1 117 ? 13.837 8.777 -7.568 1.00 94.12 117 MET A CA 1
ATOM 926 C C . MET A 1 117 ? 13.587 7.649 -8.573 1.00 94.12 117 MET A C 1
ATOM 928 O O . MET A 1 117 ? 13.769 7.856 -9.776 1.00 94.12 117 MET A O 1
ATOM 932 N N . LEU A 1 118 ? 13.129 6.506 -8.060 1.00 93.00 118 LEU A N 1
ATOM 933 C CA . LEU A 1 118 ? 12.602 5.368 -8.817 1.00 93.00 118 LEU A CA 1
ATOM 934 C C . LEU A 1 118 ? 11.074 5.347 -8.709 1.00 93.00 118 LEU A C 1
ATOM 936 O O . LEU A 1 118 ? 10.585 5.563 -7.574 1.00 93.00 118 LEU A O 1
#

pLDDT: mean 95.11, std 4.77, range [59.94, 98.62]

Foldseek 3Di:
DPFDDQPDPPSPPDDRVVVVVVCVVPDDPVVVVVVVVVVVVVVVVVVVVVVVVVPQDPVNVVVVVVVVVVVVVVVVVVDDPPDDDDDDDDVLVVLVVVCVVPVVSVPDDDDDDDPVGD

Sequence (118 aa):
MLTFNDNKAGMSGLDKERINKIIESNTSGNYSNFSKKQQDRINEKTESIKKRLQAVSPAEWSRAEKEMDELAARLECHRDLRRDCVHIDMDAYFAAVEMRDDPSLRTVPMAIGTSSML